Protein AF-A0A1M6Y404-F1 (afdb_monomer_lite)

Secondary structure (DSSP, 8-state):
-EEEEEEES-HHHHHHHHHHHHHHHHHTT---EEEEEEES---HHHHHHHHHHHHHH-TTS-EEEEE-SS-EETTEE--SEEEEEEE-SSTT----------TTS-GGG--

Structure (mmCIF, N/CA/C/O backbone):
data_AF-A0A1M6Y404-F1
#
_entry.id   AF-A0A1M6Y404-F1
#
loop_
_atom_site.group_PDB
_atom_site.id
_atom_site.type_symbol
_atom_site.label_atom_id
_atom_site.label_alt_id
_atom_site.label_comp_id
_atom_site.label_asym_id
_atom_site.label_entity_id
_atom_site.label_seq_id
_atom_site.pdbx_PDB_ins_code
_atom_site.Cartn_x
_atom_site.Cartn_y
_atom_site.Cartn_z
_atom_site.occupancy
_atom_site.B_iso_or_equiv
_atom_site.auth_seq_id
_atom_site.auth_comp_id
_atom_site.auth_asym_id
_atom_site.auth_atom_id
_atom_site.pdbx_PDB_model_num
ATOM 1 N N . MET A 1 1 ? -11.519 12.351 1.956 1.00 76.88 1 MET A N 1
ATOM 2 C CA . MET A 1 1 ? -10.499 11.304 2.229 1.00 76.88 1 MET A CA 1
ATOM 3 C C . MET A 1 1 ? -9.191 11.998 2.555 1.00 76.88 1 MET A C 1
ATOM 5 O O . MET A 1 1 ? -8.952 13.062 1.998 1.00 76.88 1 MET A O 1
ATOM 9 N N . LYS A 1 2 ? -8.362 11.432 3.438 1.00 86.12 2 LYS A N 1
ATOM 10 C CA . LYS A 1 2 ? -7.040 11.996 3.765 1.00 86.12 2 LYS A CA 1
ATOM 11 C C . LYS A 1 2 ? -5.941 11.061 3.277 1.00 86.12 2 LYS A C 1
ATOM 13 O O . LYS A 1 2 ? -6.076 9.850 3.437 1.00 86.12 2 LYS A O 1
ATOM 18 N N . ASN A 1 3 ? -4.876 11.616 2.714 1.00 88.25 3 ASN A N 1
ATOM 19 C CA . ASN A 1 3 ? -3.701 10.876 2.276 1.00 88.25 3 ASN A CA 1
ATOM 20 C C . ASN A 1 3 ? -2.488 11.199 3.159 1.00 88.25 3 ASN A C 1
ATOM 22 O O . ASN A 1 3 ? -2.319 12.315 3.648 1.00 88.25 3 ASN A O 1
ATOM 26 N N . ARG A 1 4 ? -1.632 10.199 3.364 1.00 92.44 4 ARG A N 1
ATOM 27 C CA . ARG A 1 4 ? -0.266 10.384 3.856 1.00 92.44 4 ARG A CA 1
ATOM 28 C C . ARG A 1 4 ? 0.683 9.672 2.909 1.00 92.44 4 ARG A C 1
ATOM 30 O O . ARG A 1 4 ? 0.488 8.491 2.647 1.00 92.44 4 ARG A O 1
ATOM 37 N N . ILE A 1 5 ? 1.677 10.390 2.405 1.00 92.94 5 ILE A N 1
ATOM 38 C CA . ILE A 1 5 ? 2.593 9.893 1.378 1.00 92.94 5 ILE A CA 1
ATOM 39 C C . ILE A 1 5 ? 3.950 9.597 2.014 1.00 92.94 5 ILE A C 1
ATOM 41 O O . ILE A 1 5 ? 4.447 10.386 2.816 1.00 92.94 5 ILE A O 1
ATOM 45 N N . PHE A 1 6 ? 4.534 8.468 1.631 1.00 94.12 6 PHE A N 1
ATOM 46 C CA . PHE A 1 6 ? 5.850 7.994 2.040 1.00 94.12 6 PHE A CA 1
ATOM 47 C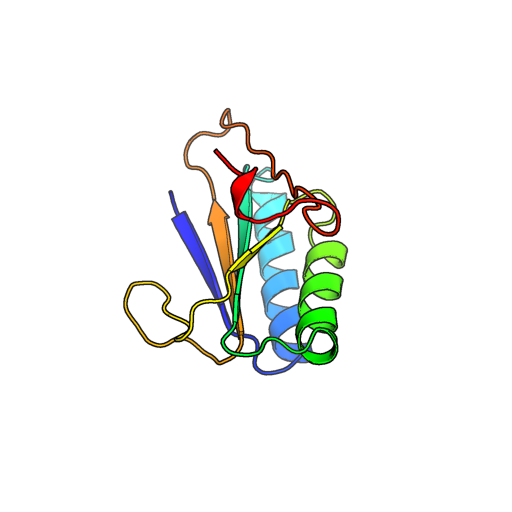 C . PHE A 1 6 ? 6.708 7.831 0.787 1.00 94.12 6 PHE A C 1
ATOM 49 O O . PHE A 1 6 ? 6.317 7.125 -0.144 1.00 94.12 6 PHE A O 1
ATOM 56 N N . ALA A 1 7 ? 7.858 8.495 0.731 1.00 92.44 7 ALA A N 1
ATOM 57 C CA . ALA A 1 7 ? 8.785 8.348 -0.387 1.00 92.44 7 ALA A CA 1
ATOM 58 C C . ALA A 1 7 ? 9.743 7.188 -0.106 1.00 92.44 7 ALA A C 1
ATOM 60 O O . ALA A 1 7 ? 10.393 7.165 0.938 1.00 92.44 7 ALA A O 1
ATOM 61 N N . PHE A 1 8 ? 9.877 6.251 -1.043 1.00 92.19 8 PHE A N 1
ATOM 62 C CA . PHE A 1 8 ? 10.846 5.172 -0.903 1.00 92.19 8 PHE A CA 1
ATOM 63 C C . PHE A 1 8 ? 12.195 5.615 -1.478 1.00 92.19 8 PHE A C 1
ATOM 65 O O . PHE A 1 8 ? 12.375 5.690 -2.692 1.00 92.19 8 PHE A O 1
ATOM 72 N N . LYS A 1 9 ? 13.130 5.959 -0.586 1.00 90.94 9 LYS A N 1
ATOM 73 C CA . LYS A 1 9 ? 14.514 6.337 -0.929 1.00 90.94 9 LYS A CA 1
ATOM 74 C C . LYS A 1 9 ? 15.502 5.248 -0.534 1.00 90.94 9 LYS A C 1
ATOM 76 O O . LYS A 1 9 ? 16.356 4.859 -1.322 1.00 90.94 9 LYS A O 1
ATOM 81 N N . ASP A 1 10 ? 15.354 4.759 0.689 1.00 93.56 10 ASP A N 1
ATOM 82 C CA . ASP A 1 10 ? 16.080 3.632 1.243 1.00 93.56 10 ASP A CA 1
ATOM 83 C C . ASP A 1 10 ? 15.197 2.906 2.264 1.00 93.56 10 ASP A C 1
ATOM 85 O O . ASP A 1 10 ? 14.234 3.467 2.798 1.00 93.56 10 ASP A O 1
ATOM 89 N N . MET A 1 11 ? 15.530 1.643 2.522 1.00 94.25 11 MET A N 1
ATOM 90 C CA . MET A 1 11 ? 14.722 0.778 3.378 1.00 94.25 11 MET A CA 1
ATOM 91 C C . MET A 1 11 ? 14.680 1.262 4.832 1.00 94.25 11 MET A C 1
ATOM 93 O O . MET A 1 11 ? 13.632 1.204 5.465 1.00 94.25 11 MET A O 1
ATOM 97 N N . MET A 1 12 ? 15.795 1.774 5.358 1.00 95.88 12 MET A N 1
ATOM 98 C CA . MET A 1 12 ? 15.902 2.153 6.768 1.00 95.88 12 MET A CA 1
ATOM 99 C C . MET A 1 12 ? 14.999 3.345 7.093 1.00 95.88 12 MET A C 1
ATOM 101 O O . MET A 1 12 ? 14.281 3.322 8.095 1.00 95.88 12 MET A O 1
ATOM 105 N N . GLN A 1 13 ? 15.007 4.378 6.244 1.00 95.56 13 GLN A N 1
ATOM 106 C CA . GLN A 1 13 ? 14.094 5.511 6.396 1.00 95.56 13 GLN A CA 1
ATOM 107 C C . GLN A 1 13 ? 12.641 5.078 6.238 1.00 95.56 13 GLN A C 1
ATOM 109 O O . GLN A 1 13 ? 11.808 5.430 7.073 1.00 95.56 13 GLN A O 1
ATOM 114 N N . PHE A 1 14 ? 12.345 4.292 5.204 1.00 96.12 14 PHE A N 1
ATOM 115 C CA . PHE A 1 14 ? 10.980 3.874 4.906 1.00 96.12 14 PHE A CA 1
ATOM 116 C C . PHE A 1 14 ? 10.362 3.041 6.040 1.00 96.12 14 PHE A C 1
ATOM 118 O O . PHE A 1 14 ? 9.256 3.337 6.496 1.00 96.12 14 PHE A O 1
ATOM 125 N N . GLU A 1 15 ? 11.100 2.062 6.571 1.00 97.19 15 GLU A N 1
ATOM 126 C CA . GLU A 1 15 ? 10.686 1.282 7.743 1.00 97.19 15 GLU A CA 1
ATOM 127 C C . GLU A 1 15 ? 10.491 2.165 8.978 1.00 97.19 15 GLU A C 1
ATOM 129 O O . GLU A 1 15 ? 9.528 1.985 9.725 1.00 97.19 15 GLU A O 1
ATOM 134 N N . GLY A 1 16 ? 11.378 3.140 9.198 1.00 97.62 16 GLY A N 1
ATOM 135 C CA . GLY A 1 16 ? 11.257 4.093 10.299 1.00 97.62 16 GLY A CA 1
ATOM 136 C C . GLY A 1 16 ? 9.965 4.912 10.222 1.00 97.62 16 GLY A C 1
ATOM 137 O O . GLY A 1 16 ? 9.235 5.024 11.212 1.00 97.62 16 GLY A O 1
ATOM 138 N N . GLU A 1 17 ? 9.645 5.442 9.040 1.00 97.44 17 GLU A N 1
ATOM 139 C CA . GLU A 1 17 ? 8.422 6.213 8.806 1.00 97.44 17 GLU A CA 1
ATOM 140 C C . GLU A 1 17 ? 7.157 5.357 8.950 1.00 97.44 17 GLU A C 1
ATOM 142 O O . GLU A 1 17 ? 6.210 5.773 9.630 1.00 97.44 17 GLU A O 1
ATOM 147 N N . LEU A 1 18 ? 7.144 4.150 8.372 1.00 97.12 18 LEU A N 1
ATOM 148 C CA . LEU A 1 18 ? 6.017 3.224 8.492 1.00 97.12 18 LEU A CA 1
ATOM 149 C C . LEU A 1 18 ? 5.841 2.710 9.920 1.00 97.12 18 LEU A C 1
ATOM 151 O O . LEU A 1 18 ? 4.709 2.591 10.384 1.00 97.12 18 LEU A O 1
ATOM 155 N N . SER A 1 19 ? 6.927 2.489 10.660 1.00 97.50 19 SER A N 1
ATOM 156 C CA . SER A 1 19 ? 6.878 2.116 12.074 1.00 97.50 19 SER A CA 1
ATOM 157 C C . SER A 1 19 ? 6.201 3.199 12.912 1.00 97.50 19 SER A C 1
ATOM 159 O O . SER A 1 19 ? 5.266 2.906 13.664 1.00 97.50 19 SER A O 1
ATOM 161 N N . LEU A 1 20 ? 6.594 4.466 12.740 1.00 97.62 20 LEU A N 1
ATOM 162 C CA . LEU A 1 20 ? 5.946 5.597 13.413 1.00 97.62 20 LEU A CA 1
ATOM 163 C C . LEU A 1 20 ? 4.472 5.722 13.018 1.00 97.62 20 LEU A C 1
ATOM 165 O O . LEU A 1 20 ? 3.612 5.918 13.880 1.00 97.62 20 LEU A O 1
ATOM 169 N N . PHE A 1 21 ? 4.164 5.563 11.732 1.00 97.31 21 PHE A N 1
ATOM 170 C CA . PHE A 1 21 ? 2.789 5.601 11.256 1.00 97.31 21 PHE A CA 1
ATOM 171 C C . PHE A 1 21 ? 1.948 4.437 11.796 1.00 97.31 21 PHE A C 1
ATOM 173 O O . PHE A 1 21 ? 0.793 4.646 12.154 1.00 97.31 21 PHE A O 1
ATOM 180 N N . SER A 1 22 ? 2.520 3.240 11.943 1.00 97.00 22 SER A N 1
ATOM 181 C CA . SER A 1 22 ? 1.830 2.067 12.494 1.00 97.00 22 SER A CA 1
ATOM 182 C C . SER A 1 22 ? 1.444 2.257 13.964 1.00 97.00 22 SER A C 1
ATOM 184 O O . SER A 1 22 ? 0.371 1.818 14.383 1.00 97.00 22 SER A O 1
ATOM 186 N N . LYS A 1 23 ? 2.276 2.963 14.745 1.00 97.38 23 LYS A N 1
ATOM 187 C CA . LYS A 1 23 ? 1.957 3.342 16.130 1.00 97.38 23 LYS A CA 1
ATOM 188 C C . LYS A 1 23 ? 0.776 4.304 16.160 1.00 97.38 23 LYS A C 1
ATOM 190 O O . LYS A 1 23 ? -0.224 4.005 16.806 1.00 97.38 23 LYS A O 1
ATOM 195 N N . TRP A 1 24 ? 0.850 5.380 15.374 1.00 96.12 24 TRP A N 1
ATOM 196 C CA . TRP A 1 24 ? -0.248 6.338 15.231 1.00 96.12 24 TRP A CA 1
ATOM 197 C C . TRP A 1 24 ? -1.551 5.649 14.796 1.00 96.12 24 TRP A C 1
ATOM 199 O O . TRP A 1 24 ? -2.599 5.864 15.399 1.00 96.12 24 TRP A O 1
ATOM 209 N N . TYR A 1 25 ? -1.479 4.768 13.797 1.00 94.62 25 TYR A N 1
ATOM 210 C CA . TYR A 1 25 ? -2.611 4.005 13.275 1.00 94.62 25 TYR A CA 1
ATOM 211 C C . TYR A 1 25 ? -3.313 3.197 14.373 1.00 94.62 25 TYR A C 1
ATOM 213 O O . TYR A 1 25 ? -4.536 3.272 14.511 1.00 94.62 25 TYR A O 1
ATOM 221 N N . LYS A 1 26 ? -2.541 2.480 15.199 1.00 94.62 26 LYS A N 1
ATOM 222 C CA . LYS A 1 26 ? -3.066 1.692 16.325 1.00 94.62 26 LYS A CA 1
ATOM 223 C C . LYS A 1 26 ? -3.676 2.581 17.410 1.00 94.62 26 LYS A C 1
ATOM 225 O O . LYS A 1 26 ? -4.779 2.299 17.869 1.00 94.62 26 LYS A O 1
ATOM 230 N N . GLU A 1 27 ? -3.003 3.672 1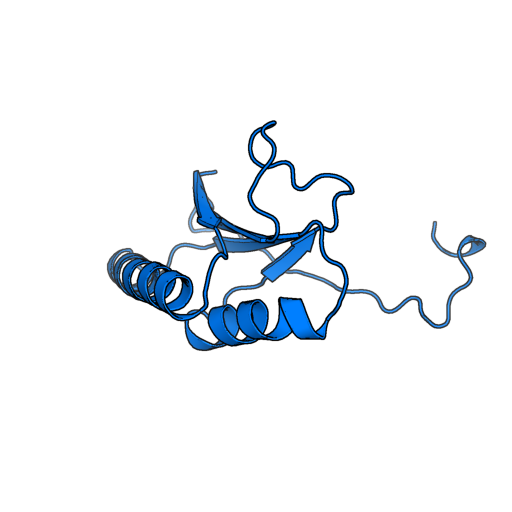7.776 1.00 96.31 27 GLU A N 1
ATOM 231 C CA . GLU A 1 27 ? -3.480 4.643 18.777 1.00 96.31 27 GLU A CA 1
ATOM 232 C C . GLU A 1 27 ? -4.800 5.317 18.372 1.00 96.31 27 GLU A C 1
ATOM 234 O O . GLU A 1 27 ? -5.607 5.663 19.231 1.00 96.31 27 GLU A O 1
ATOM 239 N N . HIS A 1 28 ? -5.055 5.454 17.069 1.00 92.06 28 HIS A N 1
ATOM 240 C CA . HIS A 1 28 ? -6.267 6.074 16.525 1.00 92.06 28 HIS A CA 1
ATOM 241 C C . HIS A 1 28 ? -7.360 5.052 16.180 1.00 92.06 28 HIS A C 1
ATOM 243 O O . HIS A 1 28 ? -8.260 5.338 15.389 1.00 92.06 28 HIS A O 1
ATOM 249 N N . GLY A 1 29 ? -7.299 3.855 16.772 1.00 91.50 29 GLY A N 1
ATOM 250 C CA . GLY A 1 29 ? -8.339 2.838 16.623 1.00 91.50 29 GLY A CA 1
ATOM 251 C C . GLY A 1 29 ? -8.336 2.137 15.266 1.00 91.50 29 GLY A C 1
ATOM 252 O O . GLY A 1 29 ? -9.363 1.589 14.878 1.00 91.50 29 GLY A O 1
ATOM 253 N N . SER A 1 30 ? -7.199 2.132 14.561 1.00 92.56 30 SER A N 1
ATOM 254 C CA . SER A 1 30 ? -7.009 1.417 13.291 1.00 92.56 30 SER A CA 1
ATOM 255 C C . SER A 1 30 ? -8.034 1.827 12.220 1.00 92.56 30 SER A C 1
ATOM 257 O O . SER A 1 30 ? -8.842 1.003 11.781 1.00 92.56 30 SER A O 1
ATOM 259 N N . PRO A 1 31 ? -8.054 3.112 11.808 1.00 91.88 31 PRO A N 1
ATOM 260 C CA . PRO A 1 31 ? -9.040 3.610 10.854 1.00 91.88 31 PRO A CA 1
ATOM 261 C C . PRO A 1 31 ? -9.000 2.822 9.539 1.00 91.88 31 PRO A C 1
ATOM 263 O O . PRO A 1 31 ? -7.944 2.374 9.098 1.00 91.88 31 PRO A O 1
ATOM 266 N N . THR A 1 32 ? -10.145 2.669 8.871 1.00 93.56 32 THR A N 1
ATOM 267 C CA . THR A 1 32 ? -10.175 2.001 7.564 1.00 93.56 32 THR A CA 1
ATOM 268 C C . THR A 1 32 ? -9.302 2.765 6.572 1.00 93.56 32 THR A C 1
ATOM 270 O O . THR A 1 32 ? -9.466 3.975 6.392 1.00 93.56 32 THR A O 1
ATOM 273 N N . MET A 1 33 ? -8.393 2.052 5.912 1.00 94.06 33 MET A N 1
ATOM 274 C CA . MET A 1 33 ? -7.492 2.606 4.908 1.00 94.06 33 MET A CA 1
ATOM 275 C C . MET A 1 33 ? -7.076 1.543 3.889 1.00 94.06 33 MET A C 1
ATOM 277 O O . MET A 1 33 ? -7.340 0.357 4.079 1.00 94.06 33 MET A O 1
ATOM 281 N N . TYR A 1 34 ? -6.428 1.985 2.819 1.00 94.44 34 TYR A N 1
ATOM 282 C CA . TYR A 1 34 ? -5.673 1.136 1.902 1.00 94.44 34 TYR A CA 1
ATOM 283 C C . TYR A 1 34 ? -4.389 1.856 1.492 1.00 94.44 34 TYR A C 1
ATOM 285 O O . TYR A 1 34 ? -4.295 3.082 1.624 1.00 94.44 34 TYR A O 1
ATOM 293 N N . PHE A 1 35 ? -3.412 1.107 0.994 1.00 94.50 35 PHE A N 1
ATOM 294 C CA . PHE A 1 35 ? -2.209 1.688 0.411 1.00 94.50 35 PHE A CA 1
ATOM 295 C C . PHE A 1 35 ? -2.275 1.699 -1.113 1.00 94.50 35 PHE A C 1
ATOM 297 O O . PHE A 1 35 ? -2.727 0.745 -1.745 1.00 94.50 35 PHE A O 1
ATOM 304 N N . GLN A 1 36 ? -1.775 2.771 -1.710 1.00 92.44 36 GLN A N 1
ATOM 305 C CA . GLN A 1 36 ? -1.518 2.852 -3.138 1.00 92.44 36 GLN A CA 1
ATOM 306 C C . GLN A 1 36 ? -0.019 3.030 -3.352 1.00 92.44 36 GLN A C 1
ATOM 308 O O . GLN A 1 36 ? 0.564 4.003 -2.883 1.00 92.44 36 GLN A O 1
ATOM 313 N N . ILE A 1 37 ? 0.605 2.076 -4.033 1.00 91.69 37 ILE A N 1
ATOM 314 C CA . ILE A 1 37 ? 2.019 2.128 -4.398 1.00 91.69 37 ILE A CA 1
ATOM 315 C C . ILE A 1 37 ? 2.098 2.760 -5.776 1.00 91.69 37 ILE A C 1
ATOM 317 O O . ILE A 1 37 ? 1.552 2.219 -6.733 1.00 91.69 37 ILE A O 1
ATOM 321 N N . HIS A 1 38 ? 2.775 3.888 -5.883 1.00 89.00 38 HIS A N 1
ATOM 322 C CA . HIS A 1 38 ? 3.040 4.546 -7.145 1.00 89.00 38 HIS A CA 1
ATOM 323 C C . HIS A 1 38 ? 4.498 4.312 -7.521 1.00 89.00 38 HIS A C 1
ATOM 325 O O . HIS A 1 38 ? 5.390 4.470 -6.685 1.00 89.00 38 HIS A O 1
ATOM 331 N N . SER A 1 39 ? 4.742 3.907 -8.764 1.00 86.75 39 SER A N 1
ATOM 332 C CA . SER A 1 39 ? 6.092 3.583 -9.209 1.00 86.75 39 SER A CA 1
ATOM 333 C C . SER A 1 39 ? 6.298 3.881 -10.686 1.00 86.75 39 SER A C 1
ATOM 335 O O . SER A 1 39 ? 5.488 3.486 -11.527 1.00 86.75 39 SER A O 1
ATOM 337 N N . ALA A 1 40 ? 7.421 4.532 -10.992 1.00 83.25 40 ALA A N 1
ATOM 338 C CA . ALA A 1 40 ? 7.956 4.611 -12.350 1.00 83.25 40 ALA A CA 1
ATOM 339 C C . ALA A 1 40 ? 8.733 3.335 -12.742 1.00 83.25 40 ALA A C 1
ATOM 341 O O . ALA A 1 40 ? 8.905 3.056 -13.926 1.00 83.25 40 ALA A O 1
ATOM 342 N N . ILE A 1 41 ? 9.175 2.558 -11.749 1.00 81.75 41 ILE A N 1
ATOM 343 C CA . ILE A 1 41 ? 9.840 1.261 -11.904 1.00 81.75 41 ILE A CA 1
ATOM 344 C C . ILE A 1 41 ? 8.800 0.145 -12.024 1.00 81.75 41 ILE A C 1
ATOM 346 O O . ILE A 1 41 ? 7.840 0.100 -11.250 1.00 81.75 41 ILE A O 1
ATOM 350 N N . LEU A 1 42 ? 9.036 -0.801 -12.933 1.00 79.12 42 LEU A N 1
ATOM 351 C CA . LEU A 1 42 ? 8.190 -1.986 -13.101 1.00 79.12 42 LEU A CA 1
ATOM 352 C C . LEU A 1 42 ? 8.871 -3.297 -12.694 1.00 79.12 42 LEU A C 1
ATOM 354 O O . LEU A 1 42 ? 8.206 -4.329 -12.649 1.00 79.12 42 LEU A O 1
ATOM 358 N N . GLU A 1 43 ? 10.165 -3.265 -12.372 1.00 86.19 43 GLU A N 1
ATOM 359 C CA . GLU A 1 43 ? 10.915 -4.438 -11.921 1.00 86.19 43 GLU A CA 1
ATOM 360 C C . GLU A 1 43 ? 10.414 -4.944 -10.549 1.00 86.19 43 GLU A C 1
ATOM 362 O O . GLU A 1 43 ? 10.565 -4.237 -9.542 1.00 86.19 43 GLU A O 1
ATOM 367 N N . PRO A 1 44 ? 9.854 -6.168 -10.466 1.00 86.25 44 PRO A N 1
ATOM 368 C CA . PRO A 1 44 ? 9.334 -6.732 -9.220 1.00 86.25 44 PRO A CA 1
ATOM 369 C C . PRO A 1 44 ? 10.362 -6.773 -8.090 1.00 86.25 44 PRO A C 1
ATOM 371 O O . PRO A 1 44 ? 10.026 -6.545 -6.933 1.00 86.25 44 PRO A O 1
ATOM 374 N N . GLU A 1 45 ? 11.630 -7.021 -8.410 1.00 90.38 45 GLU A N 1
ATOM 375 C CA . GLU A 1 45 ? 12.720 -7.151 -7.443 1.00 90.38 45 GLU A CA 1
ATOM 376 C C . GLU A 1 45 ? 12.969 -5.847 -6.680 1.00 90.38 45 GLU A C 1
ATOM 378 O O . GLU A 1 45 ? 13.337 -5.877 -5.507 1.00 90.38 45 GLU A O 1
ATOM 383 N N . LYS A 1 46 ? 12.741 -4.701 -7.332 1.00 87.75 46 LYS A N 1
ATOM 384 C CA . LYS A 1 46 ? 12.884 -3.376 -6.717 1.00 87.75 46 LYS A CA 1
ATOM 385 C C . LYS A 1 46 ? 11.662 -2.981 -5.890 1.00 87.75 46 LYS A C 1
ATOM 387 O O . LYS A 1 46 ? 11.793 -2.202 -4.951 1.00 87.75 46 LYS A O 1
ATOM 392 N N . LEU A 1 47 ? 10.488 -3.515 -6.225 1.00 90.94 47 LEU A N 1
ATOM 393 C CA . LEU A 1 47 ? 9.235 -3.246 -5.518 1.00 90.94 47 LEU A CA 1
ATOM 394 C C . LEU A 1 47 ? 9.005 -4.189 -4.334 1.00 90.94 47 LEU A C 1
ATOM 396 O O . LEU A 1 47 ? 8.370 -3.796 -3.356 1.00 90.94 47 LEU A O 1
ATOM 400 N N . LYS A 1 48 ? 9.564 -5.401 -4.383 1.00 93.81 48 LYS A N 1
ATOM 401 C CA . LYS A 1 48 ? 9.405 -6.419 -3.342 1.00 93.81 48 LYS A CA 1
ATOM 402 C C . LYS A 1 48 ? 9.716 -5.920 -1.924 1.00 93.81 48 LYS A C 1
ATOM 404 O O . LYS A 1 48 ? 8.902 -6.183 -1.043 1.00 93.81 48 LYS A O 1
ATOM 409 N N . PRO A 1 49 ? 10.800 -5.161 -1.670 1.00 94.56 49 PRO A N 1
ATOM 410 C CA . PRO A 1 49 ? 11.066 -4.634 -0.332 1.00 94.56 49 PRO A CA 1
ATOM 411 C C . PRO A 1 49 ? 9.946 -3.725 0.192 1.00 94.56 49 PRO A C 1
ATOM 413 O O . PRO A 1 49 ? 9.636 -3.751 1.380 1.00 94.56 49 PRO A O 1
ATOM 416 N N . VAL A 1 50 ? 9.304 -2.952 -0.690 1.00 94.44 50 VAL A N 1
ATOM 417 C CA . VAL A 1 50 ? 8.172 -2.087 -0.330 1.00 94.44 50 VAL A CA 1
ATOM 418 C C . VAL A 1 50 ? 6.952 -2.927 0.040 1.00 94.44 50 VAL A C 1
ATOM 420 O O . VAL A 1 50 ? 6.317 -2.643 1.054 1.00 94.44 50 VAL A O 1
ATOM 423 N N . TRP A 1 51 ? 6.647 -3.972 -0.738 1.00 94.56 51 TRP A N 1
ATOM 424 C CA . TRP A 1 51 ? 5.548 -4.903 -0.449 1.00 94.56 51 TRP A CA 1
ATOM 425 C C . TRP A 1 51 ? 5.746 -5.591 0.898 1.00 94.56 51 TRP A C 1
ATOM 427 O O . TRP A 1 51 ? 4.888 -5.480 1.771 1.00 94.56 51 TRP A O 1
ATOM 437 N N . ASP A 1 52 ? 6.916 -6.204 1.092 1.00 96.19 52 ASP A N 1
ATOM 438 C CA . ASP A 1 52 ? 7.260 -6.922 2.318 1.00 96.19 52 ASP A CA 1
ATOM 439 C C . ASP A 1 52 ? 7.161 -5.988 3.536 1.00 96.19 52 ASP A C 1
ATOM 441 O O . ASP A 1 52 ? 6.636 -6.359 4.584 1.00 96.19 52 ASP A O 1
ATOM 445 N N . CYS A 1 53 ? 7.620 -4.739 3.402 1.00 96.44 53 CYS A N 1
ATOM 446 C CA . CYS A 1 53 ? 7.533 -3.751 4.471 1.00 96.44 53 CYS A CA 1
ATOM 447 C C . CYS A 1 53 ? 6.082 -3.399 4.828 1.00 96.44 53 CYS A C 1
ATOM 449 O O . CYS A 1 53 ? 5.734 -3.326 6.009 1.00 96.44 53 CYS A O 1
ATOM 451 N N . LEU A 1 54 ? 5.225 -3.173 3.829 1.00 96.75 54 LEU A N 1
ATOM 452 C CA . LEU A 1 54 ? 3.814 -2.864 4.063 1.00 96.75 54 LEU A CA 1
ATOM 453 C C . LEU A 1 54 ? 3.092 -4.039 4.722 1.00 96.75 54 LEU A C 1
ATOM 455 O O . LEU A 1 54 ? 2.382 -3.830 5.703 1.00 96.75 54 LEU A O 1
ATOM 459 N N . GLU A 1 55 ? 3.325 -5.258 4.243 1.00 95.88 55 GLU A N 1
ATOM 460 C CA . GLU A 1 55 ? 2.728 -6.478 4.795 1.00 95.88 55 GLU A CA 1
ATOM 461 C C . GLU A 1 55 ? 3.219 -6.771 6.221 1.00 95.88 55 GLU A C 1
ATOM 463 O O . GLU A 1 55 ? 2.443 -7.226 7.059 1.00 95.88 55 GLU A O 1
ATOM 468 N N . ASN A 1 56 ? 4.467 -6.423 6.549 1.00 96.69 56 ASN A N 1
ATOM 469 C CA . ASN A 1 56 ? 4.998 -6.556 7.907 1.00 96.69 56 ASN A CA 1
ATOM 470 C C . ASN A 1 56 ? 4.343 -5.586 8.904 1.00 96.69 56 ASN A C 1
ATOM 472 O O . ASN A 1 56 ? 4.023 -5.974 10.031 1.00 96.69 56 ASN A O 1
ATOM 476 N N . PHE A 1 57 ? 4.157 -4.314 8.531 1.00 96.81 57 PHE A N 1
ATOM 477 C CA . PHE A 1 57 ? 3.582 -3.308 9.438 1.00 96.81 57 PHE A CA 1
ATOM 478 C C . PHE A 1 57 ? 2.048 -3.294 9.443 1.00 96.81 57 PHE A C 1
ATOM 480 O O . PHE A 1 57 ? 1.442 -2.933 10.458 1.00 96.81 57 PHE A O 1
ATOM 487 N N . PHE A 1 58 ? 1.426 -3.678 8.328 1.00 96.19 58 PHE A N 1
ATOM 488 C CA . PHE A 1 58 ? -0.010 -3.584 8.081 1.00 96.19 58 PHE A CA 1
ATOM 489 C C . PHE A 1 58 ? -0.550 -4.835 7.357 1.00 96.19 58 PHE A C 1
ATOM 491 O O . PHE A 1 58 ? -1.097 -4.717 6.261 1.00 96.19 58 PHE A O 1
ATOM 498 N N . PRO A 1 59 ? -0.454 -6.030 7.972 1.00 93.81 59 PRO A N 1
ATOM 499 C CA . PRO A 1 59 ? -0.765 -7.307 7.315 1.00 93.81 59 PRO A CA 1
ATOM 500 C C . PRO A 1 59 ? -2.210 -7.424 6.809 1.00 93.81 59 PRO A C 1
ATOM 502 O O . PRO A 1 59 ? -2.470 -8.114 5.829 1.00 93.81 59 PRO A O 1
ATOM 505 N N . ASP A 1 60 ? -3.150 -6.728 7.451 1.00 91.81 60 ASP A N 1
ATOM 506 C CA . ASP A 1 60 ? -4.577 -6.782 7.113 1.00 91.81 60 ASP A CA 1
ATOM 507 C C . ASP A 1 60 ? -5.044 -5.593 6.255 1.00 91.81 60 ASP A C 1
ATOM 509 O O . ASP A 1 60 ? -6.236 -5.457 5.963 1.00 91.81 60 ASP A O 1
ATOM 513 N N . VAL A 1 61 ? -4.131 -4.691 5.877 1.00 93.31 61 VAL A N 1
ATOM 514 C CA . VAL A 1 61 ? -4.472 -3.503 5.090 1.00 93.31 61 VAL A CA 1
ATOM 515 C C . VAL A 1 61 ? -4.214 -3.790 3.615 1.00 93.31 61 VAL A C 1
ATOM 517 O O . VAL A 1 61 ? -3.074 -4.045 3.229 1.00 93.31 61 VAL A O 1
ATOM 520 N N . PRO A 1 62 ? -5.241 -3.707 2.754 1.00 93.44 62 PRO A N 1
ATOM 521 C CA . PRO A 1 62 ? -5.056 -3.954 1.337 1.00 93.44 62 PRO A CA 1
ATOM 522 C C . PRO A 1 62 ? -4.160 -2.883 0.713 1.00 93.44 62 PRO A C 1
ATOM 524 O O . PRO A 1 62 ? -4.249 -1.697 1.047 1.00 93.44 62 PRO A O 1
ATOM 527 N N . TRP A 1 63 ? -3.352 -3.298 -0.255 1.00 93.06 63 TRP A N 1
ATOM 528 C CA . TRP A 1 63 ? -2.547 -2.402 -1.068 1.00 93.06 63 TRP A CA 1
ATOM 529 C C . TRP A 1 63 ? -2.753 -2.687 -2.557 1.00 93.06 63 TRP A C 1
ATOM 531 O O . TRP A 1 63 ? -3.085 -3.803 -2.953 1.00 93.06 63 TRP A O 1
ATOM 541 N N . VAL A 1 64 ? -2.602 -1.656 -3.389 1.00 90.75 64 VAL A N 1
ATOM 542 C CA . VAL A 1 64 ? -2.633 -1.777 -4.853 1.00 90.75 64 VAL A CA 1
ATOM 543 C C . VAL A 1 64 ? -1.449 -1.060 -5.475 1.00 90.75 64 VAL A C 1
ATOM 545 O O . VAL A 1 64 ? -1.072 0.027 -5.040 1.00 90.75 64 VAL A O 1
ATOM 548 N N . GLY A 1 65 ? -0.875 -1.662 -6.512 1.00 87.44 65 GLY A N 1
ATOM 549 C CA . GLY A 1 65 ? 0.108 -1.004 -7.363 1.00 87.44 65 GLY A CA 1
ATOM 550 C C . GLY A 1 65 ? -0.576 -0.150 -8.425 1.00 87.44 65 GLY A C 1
ATOM 551 O O . GLY A 1 65 ? -1.519 -0.593 -9.076 1.00 87.44 65 GLY A O 1
ATOM 552 N N . ASN A 1 66 ? -0.078 1.064 -8.620 1.00 73.19 66 ASN A N 1
ATOM 553 C CA . ASN A 1 66 ? -0.387 1.911 -9.754 1.00 73.19 66 ASN A CA 1
ATOM 554 C C . ASN A 1 66 ? 0.916 2.186 -10.511 1.00 73.19 66 ASN A C 1
ATOM 556 O O . ASN A 1 66 ? 1.791 2.904 -10.022 1.00 73.19 66 ASN A O 1
ATOM 560 N N . SER A 1 67 ? 1.047 1.597 -11.699 1.00 60.75 67 SER A N 1
ATOM 561 C CA . SER A 1 67 ? 2.075 2.018 -12.643 1.00 60.75 67 SER A CA 1
ATOM 562 C C . SER A 1 67 ? 1.507 3.160 -13.464 1.00 60.75 67 SER A C 1
ATOM 564 O O . SER A 1 67 ? 0.716 2.954 -14.384 1.00 60.75 67 SER A O 1
ATOM 566 N N . THR A 1 68 ? 1.902 4.379 -13.125 1.00 55.38 68 THR A N 1
ATOM 567 C CA . THR A 1 68 ? 1.748 5.504 -14.038 1.00 55.38 68 THR A CA 1
ATOM 568 C C . THR A 1 68 ? 3.093 5.745 -14.708 1.00 55.38 68 THR A C 1
ATOM 570 O O . THR A 1 68 ? 4.117 5.889 -14.039 1.00 55.38 68 THR A O 1
ATOM 573 N N . SER A 1 69 ? 3.107 5.797 -16.044 1.00 47.62 69 SER A N 1
ATOM 574 C CA . SER A 1 69 ? 4.221 6.369 -16.806 1.00 47.62 69 SER A CA 1
ATOM 575 C C . SER A 1 69 ? 4.347 7.848 -16.421 1.00 47.62 69 SER A C 1
ATOM 577 O O . SER A 1 69 ? 3.688 8.709 -16.994 1.00 47.62 69 SER A O 1
ATOM 579 N N . GLY A 1 70 ? 5.125 8.108 -15.369 1.00 51.62 70 GLY A N 1
ATOM 580 C CA . GLY A 1 70 ? 5.114 9.346 -14.594 1.00 51.62 70 GLY A CA 1
ATOM 581 C C . GLY A 1 70 ? 4.488 9.080 -13.230 1.00 51.62 70 GLY A C 1
ATOM 582 O O . GLY A 1 70 ? 3.267 9.029 -13.109 1.00 51.62 70 GLY A O 1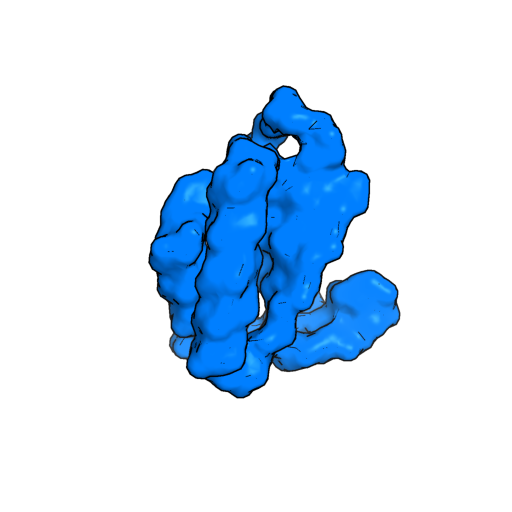
ATOM 583 N N . ASN A 1 71 ? 5.311 8.868 -12.201 1.00 60.59 71 ASN A N 1
ATOM 584 C CA . ASN A 1 71 ? 4.820 8.785 -10.832 1.00 60.59 71 ASN A CA 1
ATOM 585 C C . ASN A 1 71 ? 4.273 10.170 -10.450 1.00 60.59 71 ASN A C 1
ATOM 587 O O . ASN A 1 71 ? 5.053 11.070 -10.151 1.00 60.59 71 ASN A O 1
ATOM 591 N N . ILE A 1 72 ? 2.960 10.370 -10.574 1.00 60.50 72 ILE A N 1
ATOM 592 C CA . ILE A 1 72 ? 2.303 11.638 -10.268 1.00 60.50 72 ILE A CA 1
ATOM 593 C C . ILE A 1 72 ? 1.471 11.439 -9.009 1.00 60.50 72 ILE A C 1
ATOM 595 O O . ILE A 1 72 ? 0.513 10.663 -9.004 1.00 60.50 72 ILE A O 1
ATOM 599 N N . VAL A 1 73 ? 1.827 12.162 -7.953 1.00 60.22 73 VAL A N 1
ATOM 600 C CA . VAL A 1 73 ? 1.064 12.226 -6.706 1.00 60.22 73 VAL A CA 1
ATOM 601 C C . VAL A 1 73 ? 0.677 13.684 -6.497 1.00 60.22 73 VAL A C 1
ATOM 603 O O . VAL A 1 73 ? 1.523 14.563 -6.606 1.00 60.22 73 VAL A O 1
ATOM 606 N N . ASP A 1 74 ? -0.615 13.950 -6.287 1.00 61.50 74 ASP A N 1
ATOM 607 C CA . ASP A 1 74 ? -1.162 15.309 -6.150 1.00 61.50 74 ASP A CA 1
ATOM 608 C C . ASP A 1 74 ? -0.775 16.263 -7.306 1.00 61.50 74 ASP A C 1
ATOM 610 O O . ASP A 1 74 ? -0.561 17.453 -7.113 1.00 61.50 74 ASP A O 1
ATOM 614 N N . CYS A 1 75 ? -0.742 15.740 -8.541 1.00 63.34 75 CYS A N 1
ATOM 615 C CA . CYS A 1 75 ? -0.352 16.450 -9.776 1.00 63.34 75 CYS A CA 1
ATOM 616 C C . CYS A 1 75 ? 1.132 16.850 -9.876 1.00 63.34 75 CYS A C 1
ATOM 618 O O . CYS A 1 75 ? 1.513 17.517 -10.838 1.00 63.34 75 CYS A O 1
ATOM 620 N N . GLU A 1 76 ? 1.977 16.391 -8.954 1.00 63.00 76 GLU A N 1
ATOM 621 C CA . GLU A 1 76 ? 3.422 16.615 -8.977 1.00 63.00 76 GLU A CA 1
ATOM 622 C C . GLU A 1 76 ? 4.195 15.326 -9.259 1.00 63.00 76 GLU A C 1
ATOM 624 O O . GLU A 1 76 ? 3.747 14.226 -8.933 1.00 63.00 76 GLU A O 1
ATOM 629 N N . VAL A 1 77 ? 5.382 15.463 -9.859 1.00 66.69 77 VAL A N 1
ATOM 630 C CA . VAL A 1 77 ? 6.304 14.338 -10.053 1.00 66.69 77 VAL A CA 1
ATOM 631 C C . VAL A 1 77 ? 6.806 13.878 -8.686 1.00 66.69 77 VAL A C 1
ATOM 633 O O . VAL A 1 77 ? 7.509 14.608 -7.989 1.00 66.69 77 VAL A O 1
ATOM 636 N N . ALA A 1 78 ? 6.444 12.659 -8.310 1.00 67.50 78 ALA A N 1
ATOM 637 C CA . ALA A 1 78 ? 6.855 12.033 -7.068 1.00 67.50 78 ALA A CA 1
ATOM 638 C C . ALA A 1 78 ? 8.215 11.330 -7.206 1.00 67.50 78 ALA A C 1
ATOM 640 O O . ALA A 1 78 ? 8.782 11.204 -8.295 1.00 67.50 78 ALA A O 1
ATOM 641 N N . ALA A 1 79 ? 8.736 10.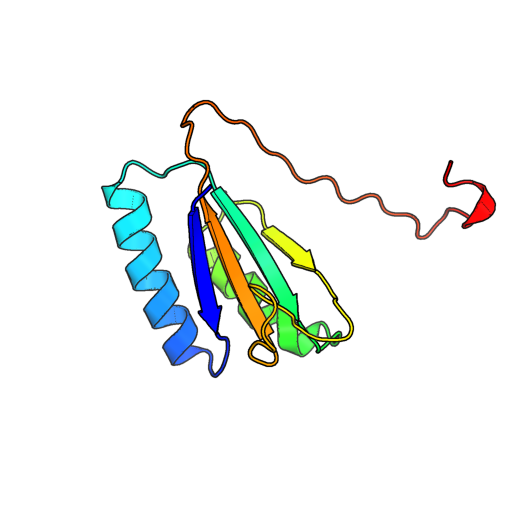858 -6.069 1.00 73.94 79 ALA A N 1
ATOM 642 C CA . ALA A 1 79 ? 9.906 9.984 -6.025 1.00 73.94 79 ALA A CA 1
ATOM 643 C C . ALA A 1 79 ? 9.713 8.746 -6.919 1.00 73.94 79 ALA A C 1
ATOM 645 O O . ALA A 1 79 ? 8.592 8.393 -7.262 1.00 73.94 79 ALA A O 1
ATOM 646 N N . GLU A 1 80 ? 10.794 8.058 -7.277 1.00 85.44 80 GLU A N 1
ATOM 647 C CA . GLU A 1 80 ? 10.736 6.921 -8.206 1.00 85.44 80 GLU A CA 1
ATOM 648 C C . GLU A 1 80 ? 9.734 5.836 -7.765 1.00 85.44 80 GLU A C 1
ATOM 650 O O . GLU A 1 80 ? 8.977 5.322 -8.591 1.00 85.44 80 GLU A O 1
ATOM 655 N N . ILE A 1 81 ? 9.664 5.593 -6.450 1.00 89.50 81 ILE A N 1
ATOM 656 C CA . ILE A 1 81 ? 8.611 4.834 -5.776 1.00 89.50 81 ILE A CA 1
ATOM 657 C C . ILE A 1 81 ? 8.064 5.674 -4.611 1.00 89.50 81 ILE A C 1
ATOM 659 O O . ILE A 1 81 ? 8.816 6.245 -3.814 1.00 89.50 81 ILE A O 1
ATOM 663 N N . SER A 1 82 ? 6.744 5.736 -4.482 1.00 91.25 82 SER A N 1
ATOM 664 C CA . SER A 1 82 ? 6.054 6.367 -3.356 1.00 91.25 82 SER A CA 1
ATOM 665 C C . SER A 1 82 ? 4.843 5.543 -2.935 1.00 91.25 82 SER A C 1
ATOM 667 O O . SER A 1 82 ? 4.253 4.819 -3.732 1.00 91.25 82 SER A O 1
ATOM 669 N N . VAL A 1 83 ? 4.465 5.631 -1.664 1.00 93.25 83 VAL A N 1
ATOM 670 C CA . VAL A 1 83 ? 3.309 4.920 -1.117 1.00 93.25 83 VAL A CA 1
ATOM 671 C C . VAL A 1 83 ? 2.366 5.912 -0.462 1.00 93.25 83 VAL A C 1
ATOM 673 O O . VAL A 1 83 ? 2.764 6.660 0.425 1.00 93.25 83 VAL A O 1
ATOM 676 N N . SER A 1 84 ? 1.105 5.892 -0.870 1.00 93.56 84 SER A N 1
ATOM 677 C CA . SER A 1 84 ? 0.037 6.704 -0.297 1.00 93.56 84 SER A CA 1
ATOM 678 C C . SER A 1 84 ? -0.821 5.848 0.629 1.00 93.56 84 SER A C 1
ATOM 680 O O . SER A 1 84 ? -1.468 4.908 0.174 1.00 93.56 84 SER A O 1
ATOM 682 N N . ALA A 1 85 ? -0.877 6.177 1.917 1.00 94.88 85 ALA A N 1
ATOM 683 C CA . ALA A 1 85 ? -1.903 5.673 2.825 1.00 94.88 85 ALA A CA 1
ATOM 684 C C . ALA A 1 85 ? -3.174 6.508 2.653 1.00 94.88 85 ALA A C 1
ATOM 686 O O . ALA A 1 85 ? -3.194 7.686 3.016 1.00 94.88 85 ALA A O 1
ATOM 687 N N . VAL A 1 86 ? -4.233 5.910 2.111 1.00 93.88 86 VAL A N 1
ATOM 688 C CA . VAL A 1 86 ? -5.517 6.581 1.884 1.00 93.88 86 VAL A CA 1
ATOM 689 C C . VAL A 1 86 ? -6.486 6.196 2.992 1.00 93.88 86 VAL A C 1
ATOM 691 O O . VAL A 1 86 ? -6.987 5.075 3.043 1.00 93.88 86 VAL A O 1
ATOM 694 N N . ILE A 1 87 ? -6.759 7.145 3.884 1.00 94.25 87 ILE A N 1
ATOM 695 C CA . ILE A 1 87 ? -7.600 6.960 5.065 1.00 94.25 87 ILE A CA 1
ATOM 696 C C . ILE A 1 87 ? -9.025 7.420 4.751 1.00 94.25 87 ILE A C 1
ATOM 698 O O . ILE A 1 87 ? -9.265 8.565 4.334 1.00 94.25 87 ILE A O 1
ATOM 702 N N . PHE A 1 88 ? -9.990 6.530 4.979 1.00 92.88 88 PHE A N 1
ATOM 703 C CA . PHE A 1 88 ? -11.403 6.830 4.791 1.00 92.88 88 PHE A CA 1
ATOM 704 C C . PHE A 1 88 ? -11.924 7.699 5.941 1.00 92.88 88 PHE A C 1
ATOM 706 O O . PHE A 1 88 ? -11.720 7.403 7.113 1.00 92.88 88 PHE A O 1
ATOM 713 N N . GLU A 1 89 ? -12.652 8.767 5.609 1.00 88.56 89 GLU A N 1
ATOM 714 C CA . GLU A 1 89 ? -13.239 9.673 6.613 1.00 88.56 89 GLU A CA 1
ATOM 715 C C . GLU A 1 89 ? -14.371 9.025 7.405 1.00 88.56 89 GLU A C 1
ATOM 717 O O . GLU A 1 89 ? -14.621 9.395 8.549 1.00 88.56 89 GLU A O 1
ATOM 722 N N . LYS A 1 90 ? -15.069 8.062 6.794 1.00 88.12 90 LYS A N 1
ATOM 723 C CA . LYS A 1 90 ? -16.175 7.346 7.417 1.00 88.12 90 LYS A CA 1
ATOM 724 C C . LYS A 1 90 ? -15.676 5.990 7.931 1.00 88.12 90 LYS A C 1
ATOM 726 O O . LYS A 1 90 ? -15.357 5.134 7.107 1.00 88.12 90 LYS A O 1
ATOM 731 N N . PRO A 1 91 ? -15.691 5.732 9.252 1.00 79.12 91 PRO A N 1
ATOM 732 C CA . PRO A 1 91 ? -15.223 4.460 9.821 1.00 79.12 91 PRO A CA 1
ATOM 733 C C . PRO A 1 91 ? -16.021 3.231 9.367 1.00 79.12 91 PRO A C 1
ATOM 735 O O . PRO A 1 91 ? -15.582 2.098 9.529 1.00 79.12 91 PRO A O 1
ATOM 738 N N . THR A 1 92 ? -17.223 3.438 8.822 1.00 85.62 92 THR A N 1
ATOM 739 C CA . THR A 1 92 ? -18.071 2.352 8.318 1.00 85.62 92 THR A CA 1
ATOM 740 C C . THR A 1 92 ? -17.829 2.017 6.851 1.00 85.62 92 THR A C 1
ATOM 742 O O . THR A 1 92 ? -18.439 1.071 6.351 1.00 85.62 92 THR A O 1
ATOM 745 N N . SER A 1 93 ? -16.955 2.757 6.159 1.00 89.38 93 SER A N 1
ATOM 746 C CA . SER A 1 93 ? -16.553 2.420 4.796 1.00 89.38 93 SER A CA 1
ATOM 747 C C . SER A 1 93 ? -15.971 1.012 4.751 1.00 89.38 93 SER A C 1
ATOM 749 O O . SER A 1 93 ? -15.189 0.611 5.610 1.00 89.38 93 SER A O 1
ATOM 751 N N . LYS A 1 94 ? -16.372 0.246 3.740 1.00 86.25 94 LYS A N 1
ATOM 752 C CA . LYS A 1 94 ? -15.814 -1.071 3.442 1.00 86.25 94 LYS A CA 1
ATOM 753 C C . LYS A 1 94 ? -15.107 -0.984 2.103 1.00 86.25 94 LYS A C 1
ATOM 755 O O . LYS A 1 94 ? -15.626 -0.375 1.172 1.00 86.25 94 LYS A O 1
ATOM 760 N N . PHE A 1 95 ? -13.930 -1.581 2.029 1.00 84.50 95 PHE A N 1
ATOM 761 C CA . PHE A 1 95 ? -13.092 -1.580 0.843 1.00 84.50 95 PHE A CA 1
ATOM 762 C C . PHE A 1 95 ? -12.510 -2.975 0.654 1.00 84.50 95 PHE A C 1
ATOM 764 O O . PHE A 1 95 ? -12.183 -3.650 1.629 1.00 84.50 95 PHE A O 1
ATOM 771 N N . PHE A 1 96 ? -12.414 -3.408 -0.595 1.00 84.56 96 PHE A N 1
ATOM 772 C CA . PHE A 1 96 ? -11.771 -4.656 -0.967 1.00 84.56 96 PHE A CA 1
ATOM 773 C C . PHE A 1 96 ? -11.126 -4.489 -2.339 1.00 84.56 96 PHE A C 1
ATOM 775 O O . PHE A 1 96 ? -11.664 -3.808 -3.212 1.00 84.56 96 PHE A O 1
ATOM 782 N N . VAL A 1 97 ? -9.984 -5.141 -2.524 1.00 85.31 97 VAL A N 1
ATOM 783 C CA . VAL A 1 97 ? -9.264 -5.199 -3.797 1.00 85.31 97 VAL A CA 1
ATOM 784 C C . VAL A 1 97 ? -9.550 -6.546 -4.441 1.00 85.31 97 VAL A C 1
ATOM 786 O O . VAL A 1 97 ? -9.575 -7.572 -3.763 1.00 85.31 97 VAL A O 1
ATOM 789 N N . ARG A 1 98 ? -9.775 -6.549 -5.756 1.00 84.19 98 ARG A N 1
ATOM 790 C CA . ARG A 1 98 ? -9.857 -7.771 -6.559 1.00 84.19 98 ARG A CA 1
ATOM 791 C C . ARG A 1 98 ? -8.842 -7.674 -7.680 1.00 84.19 98 ARG A C 1
ATOM 793 O O . ARG A 1 98 ? -8.894 -6.732 -8.465 1.00 84.19 98 ARG A O 1
ATOM 800 N N . GLN A 1 99 ? -7.947 -8.649 -7.745 1.00 80.31 99 GLN A N 1
ATOM 801 C CA . GLN A 1 99 ? -7.052 -8.833 -8.873 1.00 80.31 99 GLN A CA 1
ATOM 802 C C . GLN A 1 99 ? -7.598 -9.978 -9.719 1.00 80.31 99 GLN A C 1
ATOM 804 O O . GLN A 1 99 ? -7.844 -11.070 -9.210 1.00 80.31 99 GLN A O 1
ATOM 809 N N . TYR A 1 100 ? -7.828 -9.702 -10.996 1.00 81.50 100 TYR A N 1
ATOM 810 C CA . TYR A 1 100 ? -8.296 -10.690 -11.956 1.00 81.50 100 TYR A CA 1
ATOM 811 C C . TYR A 1 100 ? -7.105 -11.133 -12.798 1.00 81.50 100 TYR A C 1
ATOM 813 O O . TYR A 1 100 ? -6.393 -10.299 -13.359 1.00 81.50 100 TYR A O 1
ATOM 821 N N . ASP A 1 101 ? -6.870 -12.441 -12.847 1.00 77.81 101 ASP A N 1
ATOM 822 C CA . ASP A 1 101 ? -5.838 -13.023 -13.693 1.00 77.81 101 ASP A CA 1
ATOM 823 C C . ASP A 1 101 ? -6.386 -13.200 -15.113 1.00 77.81 101 ASP A C 1
ATOM 825 O O . ASP A 1 101 ? -7.194 -14.089 -15.378 1.00 77.81 101 ASP A O 1
ATOM 829 N N . TYR A 1 102 ? -5.937 -12.333 -16.019 1.00 75.31 102 TYR A N 1
ATOM 830 C CA . TYR A 1 102 ? -6.266 -12.391 -17.442 1.00 75.31 102 TYR A CA 1
ATOM 831 C C . TYR A 1 102 ? -5.189 -13.103 -18.272 1.00 75.31 102 TYR A C 1
ATOM 833 O O . TYR A 1 102 ? -5.220 -13.025 -19.495 1.00 75.31 102 TYR A O 1
ATOM 841 N N . SER A 1 103 ? -4.249 -13.832 -17.657 1.00 77.62 103 SER A N 1
ATOM 842 C CA . SER A 1 103 ? -3.192 -14.563 -18.382 1.00 77.62 103 SER A CA 1
ATOM 843 C C . SER A 1 103 ? -3.721 -15.569 -19.413 1.00 77.62 103 SER A C 1
ATOM 845 O O . SER A 1 103 ? -2.986 -15.978 -20.311 1.00 77.62 103 SER A O 1
ATOM 847 N N . ARG A 1 104 ? -4.994 -15.967 -19.296 1.00 69.81 104 ARG A N 1
ATOM 848 C CA . ARG A 1 104 ? -5.670 -16.931 -20.175 1.00 69.81 104 ARG A CA 1
ATOM 849 C C . ARG A 1 104 ? -6.734 -16.319 -21.087 1.00 69.81 104 ARG A C 1
ATOM 851 O O . ARG A 1 104 ? -7.305 -17.047 -21.892 1.00 69.81 104 ARG A O 1
ATOM 858 N N . GLU A 1 105 ? -6.994 -15.020 -20.980 1.00 71.00 105 GLU A N 1
ATOM 859 C CA . GLU A 1 105 ? -8.055 -14.339 -21.722 1.00 71.00 105 GLU A CA 1
ATOM 860 C C . GLU A 1 105 ? -7.462 -13.474 -22.838 1.00 71.00 105 GLU A C 1
ATOM 862 O O . GLU A 1 105 ? -6.473 -12.764 -22.649 1.00 71.00 105 GLU A O 1
ATOM 867 N N . SER A 1 106 ? -8.068 -13.512 -24.026 1.00 60.97 106 SER A N 1
ATOM 868 C CA . SER A 1 106 ? -7.716 -12.557 -25.080 1.00 60.97 106 SER A CA 1
ATOM 869 C C . SER A 1 106 ? -8.319 -11.191 -24.747 1.00 60.97 106 SER A C 1
ATOM 871 O O . SER A 1 106 ? -9.455 -11.123 -24.279 1.00 60.97 106 SER A O 1
ATOM 873 N N . VAL A 1 107 ? -7.610 -10.099 -25.049 1.00 63.91 107 VAL A N 1
ATOM 874 C CA . VAL A 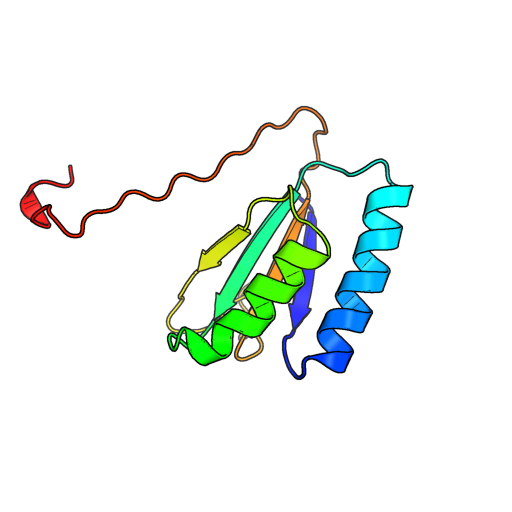1 107 ? -8.075 -8.720 -24.781 1.00 63.91 107 VAL A CA 1
ATOM 875 C C . VAL A 1 107 ? -9.481 -8.452 -25.345 1.00 63.91 107 VAL A C 1
ATOM 877 O O . VAL A 1 107 ? -10.243 -7.701 -24.751 1.00 63.91 107 VAL A O 1
ATOM 880 N N . GLY A 1 108 ? -9.866 -9.112 -26.443 1.00 64.00 108 GLY A N 1
ATOM 881 C CA . GLY A 1 108 ? -11.196 -8.975 -27.050 1.00 64.00 108 GLY A CA 1
ATOM 882 C C . GLY A 1 108 ? -12.359 -9.602 -26.265 1.00 64.00 108 GLY A C 1
ATOM 883 O O . GLY A 1 108 ? -13.506 -9.391 -26.645 1.00 64.00 108 GLY A O 1
ATOM 884 N N . GLY A 1 109 ? -12.089 -10.372 -25.206 1.00 61.34 109 GLY A N 1
ATOM 885 C CA . GLY A 1 109 ? -13.103 -10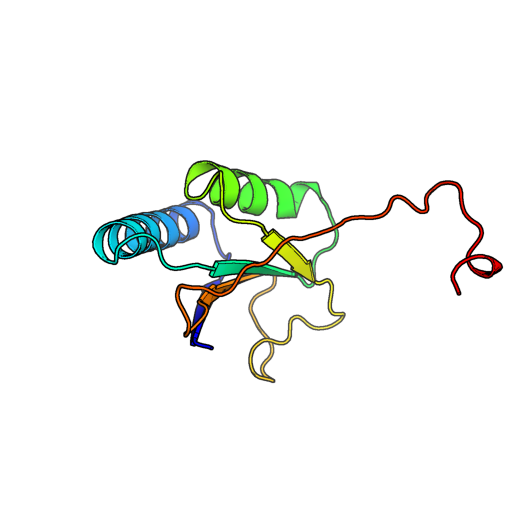.941 -24.307 1.00 61.34 109 GLY A CA 1
ATOM 886 C C . GLY A 1 109 ? -13.371 -10.100 -23.055 1.00 61.34 109 GLY A C 1
ATOM 887 O O . GLY A 1 109 ? -14.276 -10.419 -22.286 1.00 61.34 109 GLY A O 1
ATOM 888 N N . ILE A 1 110 ? -12.595 -9.033 -22.844 1.00 62.91 110 ILE A N 1
ATOM 889 C CA . ILE A 1 110 ? -12.758 -8.111 -21.719 1.00 62.91 110 ILE A CA 1
ATOM 890 C C . ILE A 1 110 ? -13.771 -7.041 -22.158 1.00 62.91 110 ILE A C 1
ATOM 892 O O . ILE A 1 110 ? -13.435 -6.164 -22.953 1.00 62.91 110 ILE A O 1
ATOM 896 N N . ALA A 1 111 ? -15.022 -7.185 -21.707 1.00 57.75 111 ALA A N 1
ATOM 897 C CA . ALA A 1 111 ? -16.141 -6.277 -21.991 1.00 57.75 111 ALA A CA 1
ATOM 898 C C . ALA A 1 111 ? -16.115 -5.004 -21.133 1.00 57.75 111 ALA A C 1
ATOM 900 O O . ALA A 1 111 ? -15.736 -5.102 -19.942 1.00 57.75 111 ALA A O 1
#

Radius of gyration: 15.26 Å; chains: 1; bounding box: 34×34×46 Å

pLDDT: mean 85.41, std 12.68, range [47.62, 97.62]

Sequence (111 aa):
MKNRIFAFKDMMQFEGELSLFSKWYKEHGSPTMYFQIHSAILEPEKLKPVWDCLENFFPDVPWVGNSTSGNIVDCEVAAEISVSAVIFEKPTSKFFVRQYDYSRESVGGIA

Foldseek 3Di:
DDKDKDAPPDLVVRLVVLVVVLVVCVVVVNFQWAKEKEACDDDCVVCVSVVVSCCVSPVPHHYDYDYDPARADPNDRGHRIMMMIGGDPDSPDDDDDDDDDCVPPDPVVPD